Protein AF-A0A8K0E8J0-F1 (afdb_monomer_lite)

Structure (mmCIF, N/CA/C/O backbone):
data_AF-A0A8K0E8J0-F1
#
_entry.id   AF-A0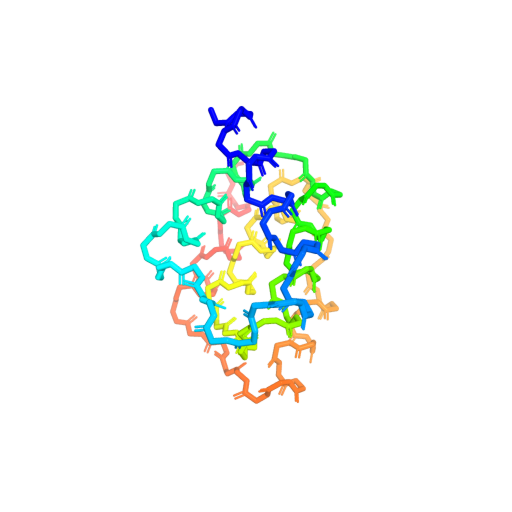A8K0E8J0-F1
#
loop_
_atom_site.group_PDB
_atom_site.id
_atom_site.type_symbol
_atom_site.label_atom_id
_atom_site.label_alt_id
_atom_site.label_comp_id
_atom_site.label_asym_id
_atom_site.label_entity_id
_atom_site.label_seq_id
_atom_site.pdbx_PDB_ins_code
_atom_site.Cartn_x
_atom_site.Cartn_y
_atom_site.Cartn_z
_atom_site.occupancy
_atom_site.B_iso_or_equiv
_atom_site.auth_seq_id
_atom_site.auth_comp_id
_atom_site.auth_asym_id
_atom_site.auth_atom_id
_atom_site.pdbx_PDB_model_num
ATOM 1 N N . MET A 1 1 ? 14.614 6.800 7.748 1.00 64.25 1 MET A N 1
ATOM 2 C CA . MET A 1 1 ? 13.898 6.542 6.478 1.00 64.25 1 MET A CA 1
ATOM 3 C C . MET A 1 1 ? 13.998 7.671 5.478 1.00 64.25 1 MET A C 1
ATOM 5 O O . MET A 1 1 ? 14.210 7.369 4.317 1.00 64.25 1 MET A O 1
ATOM 9 N N . GLU A 1 2 ? 13.843 8.926 5.893 1.00 71.88 2 GLU A N 1
ATOM 10 C CA . GLU A 1 2 ? 13.611 10.079 5.005 1.00 71.88 2 GLU A CA 1
ATOM 11 C C . GLU A 1 2 ? 14.533 10.138 3.768 1.00 71.88 2 GLU A C 1
ATOM 13 O O . GLU A 1 2 ? 14.060 10.101 2.637 1.00 71.88 2 GLU A O 1
ATOM 18 N N . LYS A 1 3 ? 15.859 10.046 3.955 1.00 80.75 3 LYS A N 1
ATOM 19 C CA . LYS A 1 3 ? 16.825 10.017 2.836 1.00 80.75 3 LYS A CA 1
ATOM 20 C C . LYS A 1 3 ? 16.630 8.840 1.870 1.00 80.75 3 LYS A C 1
ATOM 22 O O . LYS A 1 3 ? 16.797 9.001 0.666 1.00 80.75 3 LYS A O 1
ATOM 27 N N . ALA A 1 4 ? 16.302 7.653 2.384 1.00 81.25 4 ALA A N 1
ATOM 28 C CA . ALA A 1 4 ? 16.049 6.477 1.549 1.00 81.25 4 ALA A CA 1
ATOM 29 C C . ALA A 1 4 ? 14.757 6.649 0.741 1.00 81.25 4 ALA A C 1
ATOM 31 O O . ALA A 1 4 ? 14.699 6.264 -0.427 1.00 81.25 4 ALA A O 1
ATOM 32 N N . PHE A 1 5 ? 13.749 7.270 1.354 1.00 80.38 5 PHE A N 1
ATOM 33 C CA . PHE A 1 5 ? 12.476 7.553 0.715 1.00 80.38 5 PHE A CA 1
ATOM 34 C C . PHE A 1 5 ? 12.622 8.580 -0.414 1.00 80.38 5 PHE A C 1
ATOM 36 O O . PHE A 1 5 ? 12.166 8.340 -1.531 1.00 80.38 5 PHE A O 1
ATOM 43 N N . ASP A 1 6 ? 13.370 9.657 -0.182 1.00 84.75 6 ASP A N 1
ATOM 44 C CA . ASP A 1 6 ? 13.682 10.648 -1.214 1.00 84.75 6 ASP A CA 1
ATOM 45 C C . ASP A 1 6 ? 14.475 10.065 -2.385 1.00 84.75 6 ASP A C 1
ATOM 47 O O . ASP A 1 6 ? 14.196 10.376 -3.547 1.00 84.75 6 ASP A O 1
ATOM 51 N N . CYS A 1 7 ? 15.452 9.195 -2.109 1.00 87.19 7 CYS A N 1
ATOM 52 C CA . CYS A 1 7 ? 16.175 8.478 -3.157 1.00 87.19 7 CYS A CA 1
ATOM 53 C C . CYS A 1 7 ? 15.231 7.611 -4.000 1.00 87.19 7 CYS A C 1
ATOM 55 O O . CYS A 1 7 ? 15.337 7.620 -5.226 1.00 87.19 7 CYS A O 1
ATOM 57 N N . MET A 1 8 ? 14.291 6.903 -3.367 1.00 87.12 8 MET A N 1
ATOM 58 C CA . MET A 1 8 ? 13.306 6.087 -4.078 1.00 87.12 8 MET A CA 1
ATOM 59 C C . MET A 1 8 ? 12.357 6.943 -4.917 1.00 87.12 8 MET A C 1
ATOM 61 O O . MET A 1 8 ? 12.167 6.645 -6.094 1.00 87.12 8 MET A O 1
ATOM 65 N N . LYS A 1 9 ? 11.816 8.037 -4.361 1.00 83.38 9 LYS A N 1
ATOM 66 C CA . LYS A 1 9 ? 10.955 8.980 -5.095 1.00 83.38 9 LYS A CA 1
ATOM 67 C C . LYS A 1 9 ? 11.665 9.495 -6.352 1.00 83.38 9 LYS A C 1
ATOM 69 O O . LYS A 1 9 ? 11.114 9.410 -7.446 1.00 83.38 9 LYS A O 1
ATOM 74 N N . LYS A 1 10 ? 12.929 9.916 -6.231 1.00 87.19 10 LYS A N 1
ATOM 75 C CA . LYS A 1 10 ? 13.756 10.342 -7.377 1.00 87.19 10 LYS A CA 1
ATOM 76 C C . LYS A 1 10 ? 14.018 9.220 -8.385 1.00 87.19 10 LYS A C 1
ATOM 78 O O . LYS A 1 10 ? 14.051 9.472 -9.583 1.00 87.19 10 LYS A O 1
ATOM 83 N N . ALA A 1 11 ? 14.213 7.985 -7.931 1.00 87.19 11 ALA A N 1
ATOM 84 C CA . ALA A 1 11 ? 14.413 6.853 -8.833 1.00 87.19 11 ALA A CA 1
ATOM 85 C C . ALA A 1 11 ? 13.136 6.523 -9.628 1.00 87.19 11 ALA A C 1
ATOM 87 O O . ALA A 1 11 ? 13.207 6.222 -10.820 1.00 87.19 11 ALA A O 1
ATOM 88 N N . LEU A 1 12 ? 11.965 6.636 -8.992 1.00 83.44 12 LEU A N 1
ATOM 89 C CA . LEU A 1 12 ? 10.669 6.431 -9.640 1.00 83.44 12 LEU A CA 1
ATOM 90 C C . LEU A 1 12 ? 10.394 7.494 -10.719 1.00 83.44 12 LEU A C 1
ATOM 92 O O . LEU A 1 12 ? 9.874 7.141 -11.778 1.00 83.44 12 LEU A O 1
ATOM 96 N N . THR A 1 13 ? 10.803 8.755 -10.520 1.00 82.56 13 THR A N 1
ATOM 97 C CA . THR A 1 13 ? 10.586 9.828 -11.515 1.00 82.56 13 THR A CA 1
ATOM 98 C C . THR A 1 13 ? 11.431 9.678 -12.782 1.00 82.56 13 THR A C 1
ATOM 100 O O . THR A 1 13 ? 10.988 10.074 -13.856 1.00 82.56 13 THR A O 1
ATOM 103 N N . VAL A 1 14 ? 12.620 9.068 -12.706 1.00 83.56 14 VAL A N 1
ATOM 104 C CA . VAL A 1 14 ? 13.503 8.852 -13.874 1.00 83.56 14 VAL A CA 1
ATOM 105 C C . VAL A 1 14 ? 13.296 7.493 -14.555 1.00 83.56 14 VAL A C 1
ATOM 107 O O . VAL A 1 14 ? 14.075 7.101 -15.429 1.00 83.56 14 VAL A O 1
ATOM 110 N N . ARG A 1 15 ? 12.237 6.754 -14.194 1.00 78.19 15 ARG A N 1
ATOM 111 C CA . ARG A 1 15 ? 11.945 5.426 -14.760 1.00 78.19 15 ARG A CA 1
ATOM 112 C C . ARG A 1 15 ? 11.769 5.436 -16.273 1.00 78.19 15 ARG A C 1
ATOM 114 O O . ARG A 1 15 ? 12.147 4.457 -16.911 1.00 78.19 15 ARG A O 1
ATOM 121 N N . GLU A 1 16 ? 11.185 6.479 -16.860 1.00 78.25 16 GLU A N 1
ATOM 122 C CA . GLU A 1 16 ? 10.970 6.521 -18.317 1.00 78.25 16 GLU A CA 1
ATOM 123 C C . GLU A 1 16 ? 12.279 6.329 -19.097 1.00 78.25 16 GLU A C 1
ATOM 125 O O . GLU A 1 16 ? 12.296 5.694 -20.153 1.00 78.25 16 GLU A O 1
ATOM 130 N N . GLN A 1 17 ? 13.387 6.787 -18.509 1.00 82.75 17 GLN A N 1
ATOM 131 C CA . GLN A 1 17 ? 14.746 6.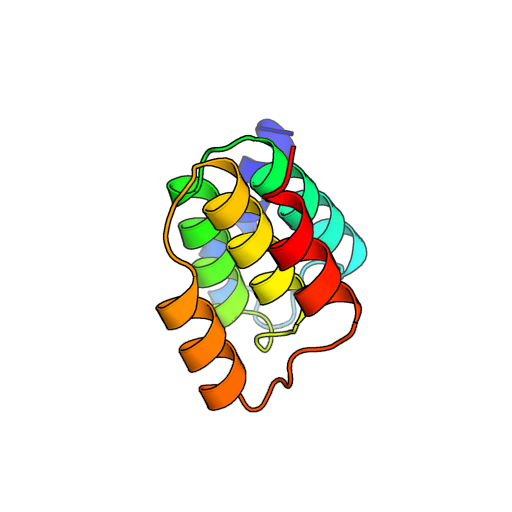658 -19.029 1.00 82.75 17 GLN A CA 1
ATOM 132 C C . GLN A 1 17 ? 15.379 5.287 -18.702 1.00 82.75 17 GLN A C 1
ATOM 134 O O . GLN A 1 17 ? 16.392 4.923 -19.286 1.00 82.75 17 GLN A O 1
ATOM 139 N N . ASN A 1 18 ? 14.773 4.503 -17.800 1.00 80.50 18 ASN A N 1
ATOM 140 C CA . ASN A 1 18 ? 15.266 3.228 -17.267 1.00 80.50 18 ASN A CA 1
ATOM 141 C C . ASN A 1 18 ? 14.150 2.168 -17.170 1.00 80.50 18 ASN A C 1
ATOM 143 O O . ASN A 1 18 ? 13.844 1.643 -16.096 1.00 8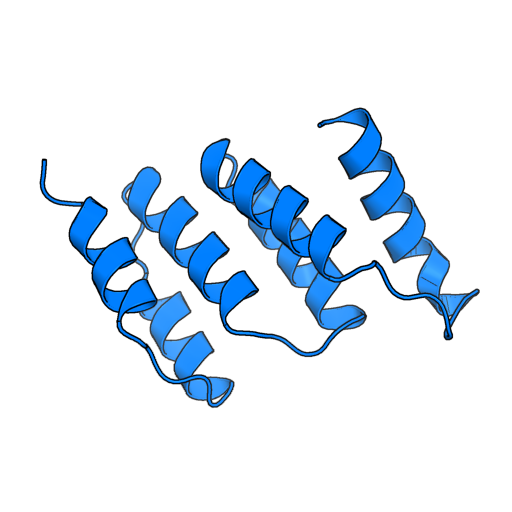0.50 18 ASN A O 1
ATOM 147 N N . LYS A 1 19 ? 13.535 1.811 -18.307 1.00 76.38 19 LYS A N 1
ATOM 148 C CA . LYS A 1 19 ? 12.350 0.924 -18.358 1.00 76.38 19 LYS A CA 1
ATOM 149 C C . LYS A 1 19 ? 12.540 -0.453 -17.705 1.00 76.38 19 LYS A C 1
ATOM 151 O O . LYS A 1 19 ? 11.550 -1.033 -17.253 1.00 76.38 19 LYS A O 1
ATOM 156 N N . GLY A 1 20 ? 13.774 -0.960 -17.634 1.00 79.75 20 GLY A N 1
ATOM 157 C CA . GLY A 1 20 ? 14.115 -2.244 -17.007 1.00 79.75 20 GLY A CA 1
ATOM 158 C C . GLY A 1 20 ? 14.334 -2.186 -15.492 1.00 79.75 20 GLY A C 1
ATOM 159 O O . GLY A 1 20 ? 14.333 -3.225 -14.839 1.00 79.75 20 GLY A O 1
ATOM 160 N N . TRP A 1 21 ? 14.496 -0.995 -14.911 1.00 85.69 21 TRP A N 1
ATOM 161 C CA . TRP A 1 21 ? 14.722 -0.865 -13.476 1.00 85.69 21 TRP A CA 1
ATOM 162 C C . TRP A 1 21 ? 13.421 -1.070 -12.695 1.00 85.69 21 TRP A C 1
ATOM 164 O O . TRP A 1 21 ? 12.373 -0.513 -13.044 1.00 85.69 21 TRP A O 1
ATOM 174 N N . ARG A 1 22 ? 13.484 -1.867 -11.627 1.00 81.88 22 ARG A N 1
ATOM 175 C CA . ARG A 1 22 ? 12.399 -2.061 -10.661 1.00 81.88 22 ARG A CA 1
ATOM 176 C C . ARG A 1 22 ? 12.978 -2.101 -9.247 1.00 81.88 22 ARG A C 1
ATOM 178 O O . ARG A 1 22 ? 14.051 -2.683 -9.062 1.00 81.88 22 ARG A O 1
ATOM 185 N N . PRO A 1 23 ? 12.292 -1.519 -8.251 1.00 85.62 23 PRO A N 1
ATOM 186 C CA . PRO A 1 23 ? 12.686 -1.685 -6.862 1.00 85.62 23 PRO A CA 1
ATOM 187 C C . PRO A 1 23 ? 12.620 -3.161 -6.455 1.00 85.62 23 PRO A C 1
ATOM 189 O O . PRO A 1 23 ? 11.776 -3.915 -6.944 1.00 85.62 23 PRO A O 1
ATOM 192 N N . LYS A 1 24 ? 13.494 -3.573 -5.534 1.00 89.94 24 LYS A N 1
ATOM 193 C CA . LYS A 1 24 ? 13.408 -4.911 -4.940 1.00 89.94 24 LYS A CA 1
ATOM 194 C C . LYS A 1 24 ? 12.148 -5.006 -4.068 1.00 89.94 24 LYS A C 1
ATOM 196 O O . LYS A 1 24 ? 11.903 -4.055 -3.321 1.00 89.94 24 LYS A O 1
ATOM 201 N N . PRO A 1 25 ? 11.414 -6.136 -4.092 1.00 89.25 25 PRO A N 1
ATOM 202 C CA . PRO A 1 25 ? 10.225 -6.329 -3.261 1.00 89.25 25 PRO A CA 1
ATOM 203 C C . PRO A 1 25 ? 10.472 -6.016 -1.782 1.00 89.25 25 PRO A C 1
ATOM 205 O O . PRO A 1 25 ? 9.760 -5.206 -1.214 1.00 89.25 25 PRO A O 1
ATOM 208 N N . GLU A 1 26 ? 11.570 -6.513 -1.205 1.00 90.31 26 GLU A N 1
ATOM 209 C CA . GLU A 1 26 ? 11.935 -6.265 0.202 1.00 90.31 26 GLU A CA 1
ATOM 210 C C . GLU A 1 26 ? 12.046 -4.772 0.558 1.00 90.31 26 GLU A C 1
ATOM 212 O O . GLU A 1 26 ? 11.685 -4.351 1.657 1.00 90.31 26 GLU A O 1
ATOM 217 N N . VAL A 1 27 ? 12.537 -3.951 -0.378 1.00 90.00 27 VAL A N 1
ATOM 218 C CA . VAL A 1 27 ? 12.669 -2.502 -0.170 1.00 90.00 27 VAL A CA 1
ATOM 219 C C . VAL A 1 27 ? 11.297 -1.834 -0.216 1.00 90.00 27 VAL A C 1
ATOM 221 O O . VAL A 1 27 ? 11.030 -0.946 0.591 1.00 90.00 27 VAL A O 1
ATOM 224 N N . ILE A 1 28 ? 10.424 -2.277 -1.126 1.00 91.44 28 ILE A N 1
ATOM 225 C CA . ILE A 1 28 ? 9.035 -1.808 -1.210 1.00 91.44 28 ILE A CA 1
ATOM 226 C C . ILE A 1 28 ? 8.301 -2.143 0.088 1.00 91.44 28 ILE A C 1
ATOM 228 O O . ILE A 1 28 ? 7.751 -1.236 0.706 1.00 91.44 28 ILE A O 1
ATOM 232 N N . SER A 1 29 ? 8.376 -3.395 0.539 1.00 91.69 29 SER A N 1
ATOM 233 C CA . SER A 1 29 ? 7.754 -3.874 1.775 1.00 91.69 29 SER A CA 1
ATOM 234 C C . SER A 1 29 ? 8.195 -3.069 2.996 1.00 91.69 29 SER A C 1
ATOM 236 O O . SER A 1 29 ? 7.376 -2.600 3.785 1.00 91.69 29 SER A O 1
ATOM 238 N N . SER A 1 30 ? 9.503 -2.828 3.131 1.00 91.50 30 SER A N 1
ATOM 239 C CA . SER A 1 30 ? 10.048 -2.040 4.240 1.00 91.50 30 SER A CA 1
ATOM 240 C C . SER A 1 30 ? 9.556 -0.586 4.227 1.00 91.50 30 SER A C 1
ATOM 242 O O . SER A 1 30 ? 9.211 -0.043 5.279 1.00 91.50 30 SER A O 1
ATOM 244 N N . MET A 1 31 ? 9.480 0.038 3.047 1.00 91.19 31 MET A N 1
ATOM 245 C CA . MET A 1 31 ? 8.964 1.403 2.899 1.00 91.19 31 MET A CA 1
ATOM 246 C C . MET A 1 31 ? 7.464 1.486 3.176 1.00 91.19 31 MET A C 1
ATOM 248 O O . MET A 1 31 ? 7.039 2.366 3.921 1.00 91.19 31 MET A O 1
ATOM 252 N N . LEU A 1 32 ? 6.678 0.557 2.630 1.00 92.69 32 LEU A N 1
ATOM 253 C CA . LEU A 1 32 ? 5.238 0.465 2.853 1.00 92.69 32 LEU A CA 1
ATOM 254 C C . LEU A 1 32 ? 4.908 0.299 4.339 1.00 92.69 32 LEU A C 1
ATOM 256 O O . LEU A 1 32 ? 4.118 1.075 4.877 1.00 92.69 32 LEU A O 1
ATOM 260 N N . ASN A 1 33 ? 5.579 -0.630 5.030 1.00 91.25 33 ASN A N 1
ATOM 261 C CA . ASN A 1 33 ? 5.370 -0.811 6.462 1.00 91.25 33 ASN A CA 1
ATOM 262 C C . ASN A 1 33 ? 5.744 0.460 7.243 1.00 91.25 33 ASN A C 1
ATOM 264 O O . ASN A 1 33 ? 4.955 0.937 8.054 1.00 91.25 33 ASN A O 1
ATOM 268 N N . SER A 1 34 ? 6.895 1.068 6.938 1.00 90.25 34 SER A N 1
ATOM 269 C CA . SER A 1 34 ? 7.333 2.296 7.610 1.00 90.25 34 SER A CA 1
ATOM 270 C C . SER A 1 34 ? 6.376 3.476 7.435 1.00 90.25 34 SER A C 1
ATOM 272 O O . SER A 1 34 ? 6.196 4.235 8.383 1.00 90.25 34 SER A O 1
ATOM 274 N N . LEU A 1 35 ? 5.814 3.668 6.242 1.00 90.31 35 LEU A N 1
ATOM 275 C CA . LEU A 1 35 ? 4.872 4.755 5.960 1.00 90.31 35 LEU A CA 1
ATOM 276 C C . LEU A 1 35 ? 3.498 4.469 6.567 1.00 90.31 35 LEU A C 1
ATOM 278 O O . LEU A 1 35 ? 2.878 5.358 7.138 1.00 90.31 35 LEU A O 1
ATOM 282 N N . SER A 1 36 ? 3.053 3.209 6.541 1.00 90.44 36 SER A N 1
ATOM 283 C CA . SER A 1 36 ? 1.832 2.810 7.251 1.00 90.44 36 SER A CA 1
ATOM 284 C C . SER A 1 36 ? 1.919 3.088 8.757 1.00 90.44 36 SER A C 1
ATOM 286 O O . SER A 1 36 ? 0.909 3.355 9.409 1.00 90.44 36 SER A O 1
ATOM 288 N N . ASP A 1 37 ? 3.141 3.069 9.305 1.00 89.06 37 ASP A N 1
ATOM 289 C CA . ASP A 1 37 ? 3.413 3.307 10.716 1.00 89.06 37 ASP A CA 1
ATOM 290 C C . ASP A 1 37 ? 3.660 4.781 11.084 1.00 89.06 37 ASP A C 1
ATOM 292 O O . ASP A 1 37 ? 3.626 5.110 12.275 1.00 89.06 37 ASP A O 1
ATOM 296 N N . SER A 1 38 ? 3.902 5.670 10.112 1.00 83.94 38 SER A N 1
ATOM 297 C CA . SER A 1 38 ? 4.195 7.088 10.376 1.00 83.94 38 SER A CA 1
ATOM 298 C C . SER A 1 38 ? 2.939 7.919 10.658 1.00 83.94 38 SER A C 1
ATOM 300 O O . SER A 1 38 ? 3.030 8.945 11.326 1.00 83.94 38 SER A O 1
ATOM 302 N N . GLY A 1 39 ? 1.769 7.465 10.191 1.00 75.12 39 GLY A N 1
ATOM 303 C CA . GLY A 1 39 ? 0.503 8.204 10.274 1.00 75.12 39 GLY A CA 1
ATOM 304 C C . GLY A 1 39 ? 0.321 9.261 9.177 1.00 75.12 39 GLY A C 1
ATOM 305 O O . GLY A 1 39 ? -0.752 9.855 9.091 1.00 75.12 39 GLY A O 1
ATOM 306 N N . ASP A 1 40 ? 1.326 9.466 8.320 1.00 87.81 40 ASP A N 1
ATOM 307 C CA . ASP A 1 40 ? 1.229 10.336 7.147 1.00 87.81 40 ASP A CA 1
ATOM 308 C C . ASP A 1 40 ? 0.623 9.561 5.968 1.00 87.81 40 ASP A C 1
ATOM 310 O O . ASP A 1 40 ? 1.305 8.902 5.178 1.00 87.81 40 ASP A O 1
ATOM 314 N N . ILE A 1 41 ? -0.707 9.596 5.895 1.00 91.06 41 ILE A N 1
ATOM 315 C CA . ILE A 1 41 ? -1.463 8.908 4.845 1.00 91.06 41 ILE A CA 1
ATOM 316 C C . ILE A 1 41 ? -1.232 9.538 3.480 1.00 91.06 41 ILE A C 1
ATOM 318 O O . ILE A 1 41 ? -1.182 8.809 2.495 1.00 91.06 41 ILE A O 1
ATOM 322 N N . GLU A 1 42 ? -1.077 10.857 3.413 1.00 91.56 42 GLU A N 1
ATOM 323 C CA . GLU A 1 42 ? -0.887 11.556 2.142 1.00 91.56 42 GLU A CA 1
ATOM 324 C C . GLU A 1 42 ? 0.434 11.121 1.497 1.00 91.56 42 GLU A C 1
ATOM 326 O O . GLU A 1 42 ? 0.479 10.801 0.303 1.00 91.56 42 GLU A O 1
ATOM 331 N N . GLU A 1 43 ? 1.501 11.010 2.295 1.00 90.62 43 GLU A N 1
ATOM 332 C CA . GLU A 1 43 ? 2.786 10.506 1.815 1.00 90.62 43 GLU A CA 1
ATOM 333 C C . GLU A 1 43 ? 2.700 9.032 1.380 1.00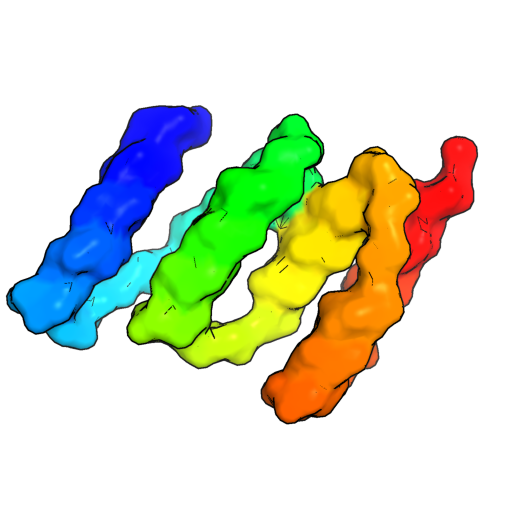 90.62 43 GLU A C 1
ATOM 335 O O . GLU A 1 43 ? 3.249 8.659 0.333 1.00 90.62 43 GLU A O 1
ATOM 340 N N . LEU A 1 44 ? 1.971 8.194 2.126 1.00 93.31 44 LEU A N 1
ATOM 341 C CA . LEU A 1 44 ? 1.749 6.794 1.758 1.00 93.31 44 LEU A CA 1
ATOM 342 C C . LEU A 1 44 ? 0.947 6.650 0.455 1.00 93.31 44 LEU A C 1
ATOM 344 O O . LEU A 1 44 ? 1.310 5.842 -0.403 1.00 93.31 44 LEU A O 1
ATOM 348 N N . GLU A 1 45 ? -0.120 7.421 0.270 1.00 93.31 45 GLU A N 1
ATOM 349 C CA . GLU A 1 45 ? -0.937 7.396 -0.947 1.00 93.31 45 GLU A CA 1
ATOM 350 C C . GLU A 1 45 ? -0.140 7.832 -2.172 1.00 93.31 45 GLU A C 1
ATOM 352 O O . GLU A 1 45 ? -0.173 7.161 -3.210 1.00 93.31 45 GLU A O 1
ATOM 357 N N . ALA A 1 46 ? 0.635 8.912 -2.044 1.00 92.38 46 ALA A N 1
ATOM 358 C CA . ALA A 1 46 ? 1.525 9.378 -3.099 1.00 92.38 46 ALA A CA 1
ATOM 359 C C . ALA A 1 46 ? 2.566 8.307 -3.469 1.00 92.38 46 ALA A C 1
ATOM 361 O O . ALA A 1 46 ? 2.858 8.087 -4.654 1.00 92.38 46 ALA A O 1
ATOM 362 N N . PHE A 1 47 ? 3.094 7.593 -2.471 1.00 91.38 47 PHE A N 1
ATOM 363 C CA . PHE A 1 47 ? 4.022 6.491 -2.697 1.00 91.38 47 PHE A CA 1
ATOM 364 C C . PHE A 1 47 ? 3.373 5.320 -3.430 1.00 91.38 47 PHE A C 1
ATOM 366 O O . PHE A 1 47 ? 3.897 4.859 -4.445 1.00 91.38 47 PHE A O 1
ATOM 373 N N . VAL A 1 48 ? 2.217 4.861 -2.949 1.00 92.81 48 VAL A N 1
ATOM 374 C CA . VAL A 1 48 ? 1.463 3.756 -3.550 1.00 92.81 48 VAL A CA 1
ATOM 375 C C . VAL A 1 48 ? 1.062 4.097 -4.986 1.00 92.81 48 VAL A C 1
ATOM 377 O O . VAL A 1 48 ? 1.236 3.265 -5.876 1.00 92.81 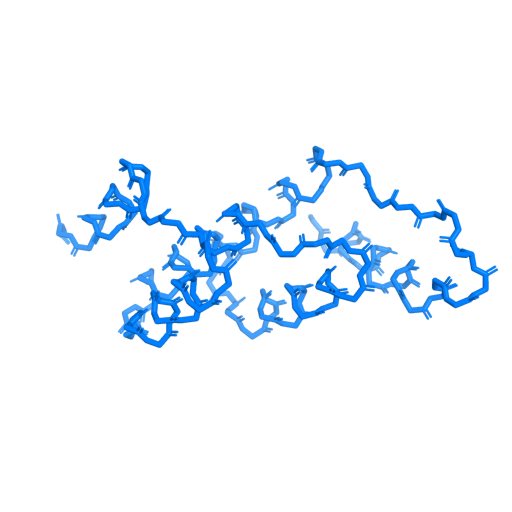48 VAL A O 1
ATOM 380 N N . SER A 1 49 ? 0.612 5.325 -5.247 1.00 91.31 49 SER A N 1
ATOM 381 C CA . SER A 1 49 ? 0.312 5.818 -6.598 1.00 91.31 49 SER A CA 1
ATOM 382 C C . SER A 1 49 ? 1.538 5.752 -7.518 1.00 91.31 49 SER A C 1
ATOM 384 O O . SER A 1 49 ? 1.474 5.210 -8.625 1.00 91.31 49 SER A O 1
ATOM 386 N N . SER A 1 50 ? 2.698 6.193 -7.022 1.00 89.00 50 SER A N 1
ATOM 387 C CA . SER A 1 50 ? 3.962 6.105 -7.761 1.00 89.00 50 SER A CA 1
ATOM 388 C C . SER A 1 50 ? 4.359 4.650 -8.040 1.00 89.00 50 SER A C 1
ATOM 390 O O . SER A 1 50 ? 4.805 4.331 -9.145 1.00 89.00 50 SER A O 1
ATOM 392 N N . LEU A 1 51 ? 4.148 3.741 -7.082 1.00 89.81 51 LEU A N 1
ATOM 393 C CA . LEU A 1 51 ? 4.423 2.311 -7.239 1.00 89.81 51 LEU A CA 1
ATOM 394 C C . LEU A 1 51 ? 3.516 1.637 -8.276 1.00 89.81 51 LEU A C 1
ATOM 396 O O . LEU A 1 51 ? 4.016 0.849 -9.080 1.00 89.81 51 LEU A O 1
ATOM 400 N N . LYS A 1 52 ? 2.221 1.981 -8.330 1.00 88.69 52 LYS A N 1
ATOM 401 C CA . LYS A 1 52 ? 1.273 1.432 -9.324 1.00 88.69 52 LYS A CA 1
ATOM 402 C C . LYS A 1 52 ? 1.712 1.693 -10.772 1.00 88.69 52 LYS A C 1
ATOM 404 O O . LYS A 1 52 ? 1.351 0.945 -11.675 1.00 88.69 52 LYS A O 1
ATOM 409 N N . SER A 1 53 ? 2.527 2.725 -11.010 1.00 84.06 53 SER A N 1
ATOM 410 C CA . SER A 1 53 ? 3.087 3.010 -12.339 1.00 84.06 53 SER A CA 1
ATOM 411 C C . SER A 1 53 ? 4.234 2.071 -12.748 1.00 84.06 53 SER A C 1
ATOM 413 O O . SER A 1 53 ? 4.580 1.983 -13.933 1.00 84.06 53 SER A O 1
ATOM 415 N N . VAL A 1 54 ? 4.852 1.375 -11.784 1.00 83.56 54 VAL A N 1
ATOM 416 C CA . VAL A 1 54 ? 6.075 0.584 -11.993 1.00 83.56 54 VAL A CA 1
ATOM 417 C C . VAL A 1 54 ? 5.874 -0.908 -11.756 1.00 83.56 54 VAL A C 1
ATOM 419 O O . VAL A 1 54 ? 6.487 -1.714 -12.461 1.00 83.56 54 VAL A O 1
ATOM 422 N N . ILE A 1 55 ? 5.013 -1.279 -10.815 1.00 86.81 55 ILE A N 1
ATOM 423 C CA . ILE A 1 55 ? 4.668 -2.661 -10.483 1.00 86.81 55 ILE A CA 1
ATOM 424 C C . ILE A 1 55 ? 3.146 -2.838 -10.486 1.00 86.81 55 ILE A C 1
ATOM 426 O O . ILE A 1 55 ? 2.425 -1.878 -10.207 1.00 86.81 55 ILE A O 1
ATOM 430 N N . PRO A 1 56 ? 2.644 -4.049 -10.789 1.00 89.56 56 PRO A N 1
ATOM 431 C CA . PRO A 1 56 ? 1.238 -4.366 -10.588 1.00 89.56 56 PRO A CA 1
ATOM 432 C C . PRO A 1 56 ? 0.829 -4.092 -9.144 1.00 89.56 56 PRO A C 1
ATOM 434 O O . PRO A 1 56 ? 1.596 -4.366 -8.217 1.00 89.56 56 PRO A O 1
ATOM 437 N N . VAL A 1 57 ? -0.385 -3.574 -8.968 1.00 91.81 57 VAL A N 1
ATOM 438 C CA . VAL A 1 57 ? -0.964 -3.433 -7.635 1.00 91.81 57 VAL A CA 1
ATOM 439 C C . VAL A 1 57 ? -1.051 -4.810 -6.980 1.00 91.81 57 VAL A C 1
ATOM 441 O O . VAL A 1 57 ? -1.331 -5.813 -7.641 1.00 91.81 57 VAL A O 1
ATOM 444 N N . ASN A 1 58 ? -0.749 -4.870 -5.690 1.00 92.31 58 ASN A N 1
ATOM 445 C CA . ASN A 1 58 ? -0.736 -6.114 -4.941 1.00 92.31 58 ASN A CA 1
ATOM 446 C C . ASN A 1 58 ? -1.399 -5.924 -3.574 1.00 92.31 58 ASN A C 1
ATOM 448 O O . ASN A 1 58 ? -1.731 -4.810 -3.162 1.00 92.31 58 ASN A O 1
ATOM 452 N N . ARG A 1 59 ? -1.598 -7.040 -2.874 1.00 94.62 59 ARG A N 1
ATOM 453 C CA . ARG A 1 59 ? -2.277 -7.048 -1.580 1.00 94.62 59 ARG A CA 1
ATOM 454 C C . ARG A 1 59 ? -1.541 -6.232 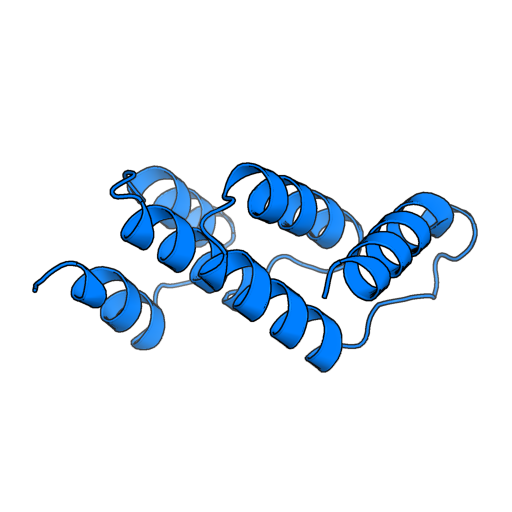-0.516 1.00 94.62 59 ARG A C 1
ATOM 456 O O . ARG A 1 59 ? -2.181 -5.515 0.238 1.00 94.62 59 ARG A O 1
ATOM 463 N N . GLU A 1 60 ? -0.212 -6.272 -0.504 1.00 94.25 60 GLU A N 1
ATOM 464 C CA . GLU A 1 60 ? 0.612 -5.550 0.472 1.00 94.25 60 GLU A CA 1
ATOM 465 C C . GLU A 1 60 ? 0.419 -4.024 0.396 1.00 94.25 60 GLU A C 1
ATOM 467 O O . GLU A 1 60 ? 0.364 -3.342 1.423 1.00 94.25 60 GLU A O 1
ATOM 472 N N . MET A 1 61 ? 0.251 -3.481 -0.815 1.00 95.25 61 MET A N 1
ATOM 473 C CA . MET A 1 61 ? -0.073 -2.064 -1.015 1.00 95.25 61 MET A CA 1
ATOM 474 C C . MET A 1 61 ? -1.426 -1.712 -0.381 1.00 95.25 61 MET A C 1
ATOM 476 O O . MET A 1 61 ? -1.537 -0.682 0.283 1.00 95.25 61 MET A O 1
ATOM 480 N N . TYR A 1 62 ? -2.431 -2.580 -0.531 1.00 96.44 62 TYR A N 1
ATOM 481 C CA . TYR A 1 62 ? -3.741 -2.407 0.103 1.00 96.44 62 TYR A CA 1
ATOM 482 C C . TYR A 1 62 ? -3.679 -2.550 1.621 1.00 96.44 62 TYR A C 1
ATOM 484 O O . TYR A 1 62 ? -4.181 -1.678 2.324 1.00 96.44 62 TYR A O 1
ATOM 492 N N . HIS A 1 63 ? -3.009 -3.581 2.137 1.00 95.81 63 HIS A N 1
ATOM 493 C CA . HIS A 1 63 ? -2.800 -3.774 3.575 1.00 95.81 63 HIS A CA 1
ATOM 494 C C . HIS A 1 63 ? -2.161 -2.547 4.224 1.00 95.81 63 HIS A C 1
ATOM 496 O O . HIS A 1 63 ? -2.616 -2.096 5.272 1.00 95.81 63 HIS A O 1
ATOM 502 N N . SER A 1 64 ? -1.164 -1.953 3.566 1.00 95.06 64 SER A N 1
ATOM 503 C CA . SER A 1 64 ? -0.479 -0.758 4.066 1.00 95.06 64 SER A CA 1
ATOM 504 C C . SER A 1 64 ? -1.405 0.458 4.129 1.00 95.06 64 SER A C 1
ATOM 506 O O . SER A 1 64 ? -1.406 1.167 5.135 1.00 95.06 64 SER A O 1
ATOM 508 N N . LEU A 1 65 ? -2.223 0.677 3.091 1.00 95.50 65 LEU A N 1
ATOM 509 C CA . LEU A 1 65 ? -3.219 1.754 3.066 1.00 95.50 65 LEU A CA 1
ATOM 510 C C . LEU A 1 65 ? -4.301 1.550 4.128 1.00 95.50 65 LEU A C 1
ATOM 512 O O . LEU A 1 65 ? -4.565 2.464 4.904 1.00 95.50 65 LEU A O 1
ATOM 516 N N . ILE A 1 66 ? -4.883 0.349 4.202 1.00 95.25 66 ILE A N 1
ATOM 517 C CA . ILE A 1 66 ? -5.928 0.007 5.177 1.00 95.25 66 ILE A CA 1
ATOM 518 C C . ILE A 1 66 ? -5.394 0.213 6.596 1.00 95.25 66 ILE A C 1
ATOM 520 O O . ILE A 1 66 ? -6.043 0.883 7.394 1.00 95.25 66 ILE A O 1
ATOM 524 N N . LYS A 1 67 ? -4.185 -0.280 6.896 1.00 94.00 67 LYS A N 1
ATOM 525 C CA . LYS A 1 67 ? -3.527 -0.106 8.200 1.00 94.00 67 LYS A CA 1
ATOM 526 C C . LYS A 1 67 ? -3.352 1.370 8.565 1.00 94.00 67 LYS A C 1
ATOM 528 O O . LYS A 1 67 ? -3.653 1.755 9.694 1.00 94.00 67 LYS A O 1
ATOM 533 N N . ALA A 1 68 ? -2.893 2.200 7.628 1.00 93.94 68 ALA A N 1
ATOM 534 C CA . ALA A 1 68 ? -2.706 3.630 7.867 1.00 93.94 68 ALA A CA 1
ATOM 535 C C . ALA A 1 68 ? -4.042 4.355 8.104 1.00 93.94 68 ALA A C 1
ATOM 537 O O . ALA A 1 68 ? -4.164 5.137 9.045 1.00 93.94 68 ALA A O 1
ATOM 538 N N . TYR A 1 69 ? -5.059 4.051 7.294 1.00 94.00 69 TYR A N 1
ATOM 539 C CA . TYR A 1 69 ? -6.407 4.609 7.418 1.00 94.00 69 TYR A CA 1
ATOM 540 C C . TYR A 1 69 ? -7.073 4.236 8.744 1.00 94.00 69 TYR A C 1
ATOM 542 O O . TYR A 1 69 ? -7.542 5.116 9.467 1.00 94.00 69 TYR A O 1
ATOM 550 N N . VAL A 1 70 ? -7.035 2.950 9.100 1.00 91.94 70 VAL A N 1
ATOM 551 C CA . VAL A 1 70 ? -7.497 2.426 10.392 1.00 91.94 70 VAL A CA 1
ATOM 552 C C . VAL A 1 70 ? -6.847 3.186 11.546 1.00 91.94 70 VAL A C 1
ATOM 554 O O . VAL A 1 70 ? -7.532 3.633 12.464 1.00 91.94 70 VAL A O 1
ATOM 557 N N . ARG A 1 71 ? -5.529 3.391 11.484 1.00 88.81 71 ARG A N 1
ATOM 558 C CA . ARG A 1 71 ? -4.764 4.038 12.555 1.00 88.81 71 ARG A CA 1
ATOM 559 C C . ARG A 1 71 ? -5.169 5.488 12.814 1.00 88.81 71 ARG A C 1
ATOM 561 O O . ARG A 1 71 ? -5.095 5.931 13.957 1.00 88.81 71 ARG A O 1
ATOM 568 N N . VAL A 1 72 ? -5.570 6.230 11.785 1.00 90.06 72 VAL A N 1
ATOM 569 C CA . VAL A 1 72 ? -6.034 7.621 11.941 1.00 90.06 72 VAL A CA 1
ATOM 570 C C . VAL A 1 72 ? -7.554 7.729 12.123 1.00 90.06 72 VAL A C 1
ATOM 572 O O . VAL A 1 72 ? -8.077 8.841 12.176 1.00 90.06 72 VAL A O 1
ATOM 575 N N . GLY A 1 73 ? -8.274 6.603 12.159 1.00 89.31 73 GLY A N 1
ATOM 576 C CA . GLY A 1 73 ? -9.734 6.572 12.257 1.00 89.31 73 GLY A CA 1
ATOM 577 C C . GLY A 1 73 ? -10.472 6.984 10.977 1.00 89.31 73 GLY A C 1
ATOM 578 O O . GLY A 1 73 ? -11.595 7.477 11.062 1.00 89.31 73 GLY A O 1
ATOM 579 N N . LYS A 1 74 ? -9.860 6.821 9.796 1.00 91.19 74 LYS A N 1
ATOM 580 C CA . LYS A 1 74 ? -10.523 7.028 8.497 1.00 91.19 74 LYS A CA 1
ATOM 581 C C . LYS A 1 74 ? -11.234 5.753 8.032 1.00 91.19 74 LYS A C 1
ATOM 583 O O . LYS A 1 74 ? -10.783 4.641 8.292 1.00 91.19 74 LYS A O 1
ATOM 588 N N . GLU A 1 75 ? -12.327 5.938 7.298 1.00 92.94 75 GLU A N 1
ATOM 589 C CA . GLU A 1 75 ? -13.106 4.860 6.682 1.00 92.94 75 GLU A CA 1
ATOM 590 C C . GLU A 1 75 ? -12.317 4.147 5.575 1.00 92.94 75 GLU A C 1
ATOM 592 O O . GLU A 1 75 ? -11.643 4.785 4.767 1.00 92.94 75 GLU A O 1
ATOM 597 N N . VAL A 1 76 ? -12.421 2.818 5.523 1.00 94.69 76 VAL A N 1
ATOM 598 C CA . VAL A 1 76 ? -11.660 1.962 4.595 1.00 94.69 76 VAL A CA 1
ATOM 599 C C . VAL A 1 76 ? -12.516 1.310 3.510 1.00 94.69 76 VAL A C 1
ATOM 601 O O . VAL A 1 76 ? -11.974 0.618 2.650 1.00 94.69 76 VAL A O 1
ATOM 604 N N . ASP A 1 77 ? -13.824 1.560 3.486 1.00 94.38 77 ASP A N 1
ATOM 605 C CA . ASP A 1 77 ? -14.762 0.940 2.541 1.00 94.38 77 ASP A CA 1
ATOM 606 C C . ASP A 1 77 ? -14.361 1.192 1.081 1.00 94.38 77 ASP A C 1
ATOM 608 O O . ASP A 1 77 ? -14.331 0.266 0.269 1.00 94.38 77 ASP A O 1
ATOM 612 N N . CYS A 1 78 ? -13.932 2.415 0.756 1.00 94.19 78 CYS A N 1
ATOM 613 C CA . CYS A 1 78 ? -13.414 2.765 -0.570 1.00 94.19 78 CYS A CA 1
ATOM 614 C C . CYS A 1 78 ? -12.151 1.969 -0.947 1.00 94.19 78 CYS A C 1
ATOM 616 O O . CYS A 1 78 ? -11.966 1.602 -2.113 1.00 94.19 78 CYS A O 1
ATOM 618 N N . LEU A 1 79 ? -11.275 1.682 0.023 1.00 95.38 79 LEU A N 1
ATOM 619 C CA . LEU A 1 79 ? -10.071 0.877 -0.199 1.00 95.38 79 LEU A CA 1
ATOM 620 C C . LEU A 1 79 ? -10.433 -0.590 -0.429 1.00 95.38 79 LEU A C 1
ATOM 622 O O . LEU A 1 79 ? -9.898 -1.195 -1.354 1.00 95.38 79 LEU A O 1
ATOM 626 N N . LEU A 1 80 ? -11.372 -1.139 0.345 1.00 95.75 80 LEU A N 1
ATOM 627 C CA . LEU A 1 80 ? -11.858 -2.512 0.180 1.00 95.75 80 LEU A CA 1
ATOM 628 C C . LEU A 1 80 ? -12.581 -2.702 -1.163 1.00 95.75 80 LEU A C 1
ATOM 630 O O . LEU A 1 80 ? -12.364 -3.694 -1.858 1.00 95.75 80 LEU A O 1
ATOM 634 N N . GLN A 1 81 ? -13.384 -1.724 -1.589 1.00 96.19 81 GLN A N 1
ATOM 635 C CA . GLN A 1 81 ? -14.006 -1.721 -2.917 1.00 96.19 81 GLN A CA 1
ATOM 636 C C . GLN A 1 81 ? -12.964 -1.670 -4.044 1.00 96.19 81 GLN A C 1
ATOM 638 O O . GLN A 1 81 ? -13.090 -2.395 -5.035 1.00 96.19 81 GLN A O 1
ATOM 643 N N . SER A 1 82 ? -11.923 -0.848 -3.889 1.00 94.94 82 SER A N 1
ATOM 644 C CA . SER A 1 82 ? -10.820 -0.760 -4.858 1.00 94.94 82 SER A CA 1
ATOM 645 C C . SER A 1 82 ? -10.031 -2.070 -4.928 1.00 94.94 82 SER A C 1
ATOM 647 O O . SER A 1 82 ? -9.744 -2.561 -6.017 1.00 94.94 82 SER A O 1
ATOM 649 N N . MET A 1 83 ? -9.760 -2.683 -3.774 1.00 96.12 83 MET A N 1
ATOM 650 C CA . MET A 1 83 ? -9.077 -3.971 -3.645 1.00 96.12 83 MET A CA 1
ATOM 651 C C . MET A 1 83 ? -9.833 -5.087 -4.385 1.00 96.12 83 MET A C 1
ATOM 653 O O . MET A 1 83 ? -9.248 -5.792 -5.209 1.00 96.12 83 MET A O 1
ATOM 657 N N . ASN A 1 84 ? -11.154 -5.160 -4.197 1.00 94.81 84 ASN A N 1
ATOM 658 C CA . ASN A 1 84 ? -12.019 -6.087 -4.929 1.00 94.81 84 ASN A CA 1
ATOM 659 C C . ASN A 1 84 ? -12.066 -5.788 -6.439 1.00 94.81 84 ASN A C 1
ATOM 661 O O . ASN A 1 84 ? -12.043 -6.710 -7.255 1.00 94.81 84 ASN A O 1
ATOM 665 N N . SER A 1 85 ? -12.100 -4.510 -6.832 1.00 96.12 85 SER A N 1
ATOM 666 C CA . SER A 1 85 ? -12.089 -4.097 -8.248 1.00 96.12 85 SER A CA 1
ATOM 667 C C . SER A 1 85 ? -10.797 -4.508 -8.959 1.00 96.12 85 SER A C 1
ATOM 669 O O . SER A 1 85 ? -10.826 -4.914 -10.122 1.00 96.12 85 SER A O 1
ATOM 671 N N . ASP A 1 86 ? -9.680 -4.491 -8.232 1.00 94.69 86 ASP A N 1
ATOM 672 C CA . ASP A 1 86 ? -8.377 -4.984 -8.685 1.00 94.69 86 ASP A CA 1
ATOM 673 C C . ASP A 1 86 ? -8.255 -6.521 -8.627 1.00 94.69 86 ASP A C 1
ATOM 675 O O . ASP A 1 86 ? -7.193 -7.068 -8.931 1.00 94.69 86 ASP A O 1
ATOM 679 N N . LYS A 1 87 ? -9.345 -7.233 -8.300 1.00 95.69 87 LYS A N 1
ATOM 680 C CA . LYS A 1 87 ? -9.417 -8.699 -8.157 1.00 95.69 87 LYS A CA 1
ATOM 681 C C . LYS A 1 87 ? -8.474 -9.245 -7.087 1.00 95.69 87 LYS A C 1
ATOM 683 O O . LYS A 1 87 ? -7.877 -10.310 -7.253 1.00 95.69 87 LYS A O 1
ATOM 688 N N . ILE A 1 88 ? -8.316 -8.495 -6.004 1.00 95.94 88 ILE A N 1
ATOM 689 C CA . ILE A 1 88 ? -7.554 -8.914 -4.838 1.00 95.94 88 ILE A CA 1
ATOM 690 C C . ILE A 1 88 ? -8.557 -9.175 -3.721 1.00 95.94 88 ILE A C 1
ATOM 692 O O . ILE A 1 88 ? -9.148 -8.248 -3.187 1.00 95.94 88 ILE A O 1
ATOM 696 N N . ASP A 1 89 ? -8.736 -10.439 -3.357 1.00 93.44 89 ASP A N 1
ATOM 697 C CA . ASP A 1 89 ? -9.636 -10.791 -2.261 1.00 93.44 89 ASP A CA 1
ATOM 698 C C . ASP A 1 89 ? -9.008 -10.445 -0.905 1.00 93.44 89 ASP A C 1
ATOM 700 O O . ASP A 1 89 ? -7.783 -10.563 -0.716 1.00 93.44 89 ASP A O 1
ATOM 704 N N . ALA A 1 90 ? -9.860 -10.027 0.034 1.00 93.75 90 ALA A N 1
ATOM 705 C CA . ALA A 1 90 ? -9.501 -9.893 1.438 1.00 93.75 90 ALA A CA 1
ATOM 706 C C . ALA A 1 90 ? -9.091 -11.261 2.005 1.00 93.75 90 ALA A C 1
ATOM 708 O O . ALA A 1 90 ? -9.743 -12.273 1.748 1.00 93.75 90 ALA A O 1
ATOM 709 N N . ASP A 1 91 ? -7.991 -11.287 2.756 1.00 95.19 91 ASP A N 1
ATOM 710 C CA . ASP A 1 91 ? -7.497 -12.482 3.431 1.00 95.19 91 ASP A CA 1
ATOM 711 C C . ASP A 1 91 ? -7.499 -12.299 4.954 1.00 95.19 91 ASP A C 1
ATOM 713 O O . ASP A 1 91 ? -7.930 -11.273 5.482 1.00 95.19 91 ASP A O 1
ATOM 717 N N . GLU A 1 92 ? -7.019 -13.313 5.671 1.00 95.19 92 GLU A N 1
ATOM 718 C CA . GLU A 1 92 ? -6.925 -13.292 7.133 1.00 95.19 92 GLU A CA 1
ATOM 719 C C . GLU A 1 92 ? -6.138 -12.077 7.655 1.00 95.19 92 GLU A C 1
ATOM 721 O O . GLU A 1 92 ? -6.496 -11.508 8.686 1.00 95.19 92 GLU A O 1
ATOM 726 N N . GLU A 1 93 ? -5.102 -11.630 6.934 1.00 93.31 93 GLU A N 1
ATOM 727 C CA . GLU A 1 93 ? -4.343 -10.442 7.330 1.00 93.31 93 GLU A CA 1
ATOM 728 C C . GLU A 1 93 ? -5.157 -9.161 7.107 1.00 93.31 93 GLU A C 1
ATOM 730 O O . GLU A 1 93 ? -5.101 -8.266 7.949 1.00 93.31 93 GLU A O 1
ATOM 735 N N . THR A 1 94 ? -5.973 -9.079 6.047 1.00 94.50 94 THR A N 1
ATOM 736 C CA . THR A 1 94 ? -6.922 -7.965 5.878 1.00 94.50 94 THR A CA 1
ATOM 737 C C . THR A 1 94 ? -7.857 -7.859 7.083 1.00 94.50 94 THR A C 1
ATOM 739 O O . THR A 1 94 ? -7.950 -6.792 7.691 1.00 94.50 94 THR A O 1
ATOM 742 N N . GLU A 1 95 ? -8.494 -8.962 7.479 1.00 93.44 95 GLU A N 1
ATOM 743 C CA . GLU A 1 95 ? -9.413 -8.998 8.627 1.00 93.44 95 GLU A CA 1
ATOM 744 C C . GLU A 1 95 ? -8.709 -8.637 9.938 1.00 93.44 95 GLU A C 1
ATOM 746 O O . GLU A 1 95 ? -9.207 -7.849 10.749 1.00 93.44 95 GLU A O 1
ATOM 751 N N . LYS A 1 96 ? -7.493 -9.154 10.127 1.00 93.50 96 LYS A N 1
ATOM 752 C CA . LYS A 1 96 ? -6.666 -8.829 11.283 1.00 93.50 96 LYS A CA 1
ATOM 753 C C . LYS A 1 96 ? -6.367 -7.335 11.347 1.00 93.50 96 LYS A C 1
ATOM 755 O O . LYS A 1 96 ? -6.547 -6.756 12.416 1.00 93.50 96 LYS A O 1
ATOM 760 N N . ILE A 1 97 ? -5.980 -6.695 10.241 1.00 92.12 97 ILE A N 1
ATOM 761 C CA . ILE A 1 97 ? -5.718 -5.247 10.201 1.00 92.12 97 ILE A CA 1
ATOM 762 C C . ILE A 1 97 ? -6.980 -4.452 10.562 1.00 92.12 97 ILE A C 1
ATOM 764 O O . ILE A 1 97 ? -6.894 -3.513 11.354 1.00 92.12 97 ILE A O 1
ATOM 768 N N . LEU A 1 98 ? -8.147 -4.841 10.042 1.00 91.06 98 LEU A N 1
ATOM 769 C CA . LEU A 1 98 ? -9.426 -4.188 10.352 1.00 91.06 98 LEU A CA 1
ATOM 770 C C . LEU A 1 98 ? -9.783 -4.300 11.845 1.00 91.06 98 LEU A C 1
ATOM 772 O O . LEU A 1 98 ? -10.255 -3.334 12.450 1.00 91.06 98 LEU A O 1
ATOM 776 N N . SER A 1 99 ? -9.487 -5.447 12.463 1.00 87.88 99 SER A N 1
ATOM 777 C CA . SER A 1 99 ? -9.762 -5.709 13.884 1.00 87.88 99 SER A CA 1
ATOM 778 C C . SER A 1 99 ? -8.867 -4.944 14.870 1.00 87.88 99 SER A C 1
ATOM 780 O O . SER A 1 99 ? -9.217 -4.823 16.045 1.00 87.88 99 SER A O 1
ATOM 782 N N . LEU A 1 100 ? -7.744 -4.364 14.416 1.00 78.00 100 LEU A N 1
ATOM 783 C CA . LEU A 1 100 ? -6.834 -3.576 15.267 1.00 78.00 100 LEU A CA 1
ATOM 784 C C . LEU A 1 100 ? -7.473 -2.282 15.815 1.00 78.00 100 LEU A C 1
ATOM 786 O O . LEU A 1 100 ? -6.876 -1.622 16.662 1.00 78.00 100 LEU A O 1
ATOM 790 N N . THR A 1 101 ? -8.683 -1.937 15.367 1.00 61.97 101 THR A N 1
ATOM 791 C CA . THR A 1 101 ? -9.481 -0.784 15.819 1.00 61.97 101 THR A CA 1
ATOM 792 C C . THR A 1 101 ? -10.176 -0.973 17.175 1.00 61.97 101 THR A C 1
ATOM 794 O O . THR A 1 101 ? -10.713 -0.004 17.707 1.00 61.97 101 THR A O 1
ATOM 797 N N . GLN A 1 102 ? -10.175 -2.175 17.769 1.00 45.06 102 GLN A N 1
ATOM 798 C CA . GLN A 1 102 ? -10.817 -2.432 19.068 1.00 45.06 102 GLN A CA 1
ATOM 799 C C . GLN A 1 102 ? -9.803 -2.456 20.223 1.00 45.06 102 GLN A C 1
ATOM 801 O O . GLN A 1 102 ? -9.415 -3.528 20.697 1.00 45.06 102 GLN A O 1
ATOM 806 N N . LYS A 1 103 ? -9.375 -1.287 20.710 1.00 40.03 103 LYS A N 1
ATOM 807 C CA . LYS A 1 103 ? -8.796 -1.171 22.057 1.00 40.03 103 LYS A CA 1
ATOM 808 C C . LYS A 1 103 ? -8.986 0.203 22.676 1.00 40.03 103 LYS A C 1
ATOM 810 O O . LYS A 1 103 ? -8.770 1.200 21.958 1.00 40.03 103 LYS A O 1
#

InterPro domains:
  IPR011990 Tetratricopeptide-like helical domain superfamily [G3DSA:1.25.40.10] (1-101)

pLDDT: mean 88.24, std 9.17, range [40.03, 96.44]

Foldseek 3Di:
DVVLLVVVVVVLVCCVVVVPDDDDPVSVLVVLQVCLVVLPLVSLVVVLVSNVVNDPDDPSSLLSNLSSCLVVVHDCVVSQVVCVVSVHDDDPSNVVSNVVNPD

Radius of gyration: 14.02 Å; chains: 1; bounding box: 32×25×41 Å

Organism: NCBI:txid2594499

Secondary structure (DSSP, 8-state):
-HHHHHHHHHHHHTGGG-TT----HHHHHHHHHHHHTT--HHHHHHHHHHHHTTS---HHHHHHHHHHHHHTT---HHHHHHHHHTT----HHHHHHHHTT--

Sequence (103 aa):
MEKAFDCMKKALTVREQNKGWRPKPEVISSMLNSLSDSGDIEELEAFVSSLKSVIPVNREMYHSLIKAYVRVGKEVDCLLQSMNSDKIDADEETEKILSLTQK